Protein AF-A0A485BF69-F1 (afdb_monomer_lite)

Radius of gyration: 19.14 Å; chains: 1; bounding box: 59×23×54 Å

Secondary structure (DSSP, 8-state):
-HHHHTTHHHHHHHHHHTT-HHHHHHHHHH-HHHHHHHHHHHHHHHT--HHHHHHHHHHHS-GGGHHHHHHHHHHHHHHHHHHHHHHT-SSTTTT-HHHHHHHHHHHHHHHHHHS--SS------------

Foldseek 3Di:
DCVLCVPVLVVLVVCVVVVCLVVLLVCCVVPPVSVVSLLSLLLVLLLDDLVLLLVCCVPPNDPVCVVVSVVSSVSSVSSNVSSCSSPVHPHRPPVPVVSSVVSVVVCVVCVCVSDPPPDDPDPPPDPDDDD

Sequence (131 aa):
MLPAWLGAGTALQKVVEDGKQSELETMCRDWPFFSTRLGMLEMVFSKADLWLAEYYDQRLVKPELWELGAELRELLSNGIKVVLDIANDSHLMADLPWIAESIQLRNIYTDPLKRPAGRTAAPFTSGGRRR

pLDDT: mean 74.92, std 14.03, range [39.12, 90.44]

InterPro domains:
  IPR015813 Pyruvate/Phosphoenolpyruvate kinase-like domain superfamily [SSF51621] (1-114)
  IPR021135 Phosphoenolpyruvate carboxylase [PF00311] (1-114)
  IPR021135 Phosphoenolpyruvate carboxylase [PTHR30523] (1-114)

Structure (mmCIF, N/CA/C/O backbone):
data_AF-A0A485BF69-F1
#
_entry.id   AF-A0A485BF69-F1
#
loop_
_atom_site.group_PDB
_atom_site.id
_atom_site.type_symbol
_atom_site.label_atom_id
_atom_site.label_alt_id
_atom_site.label_comp_id
_atom_site.label_asym_id
_atom_site.label_entity_id
_atom_site.label_seq_id
_atom_site.pdbx_PDB_ins_code
_atom_site.Cartn_x
_atom_site.Cartn_y
_atom_site.Cartn_z
_atom_site.occupancy
_atom_site.B_iso_or_equiv
_atom_site.auth_seq_id
_atom_site.auth_comp_id
_atom_site.auth_asym_id
_atom_site.auth_atom_id
_atom_site.pdbx_PDB_model_num
ATOM 1 N N . MET A 1 1 ? 11.301 -3.145 -3.635 1.00 62.25 1 MET A N 1
ATOM 2 C CA . MET A 1 1 ? 10.466 -3.720 -2.551 1.00 62.25 1 MET A CA 1
ATOM 3 C C . MET A 1 1 ? 9.224 -4.441 -3.081 1.00 62.25 1 MET A C 1
ATOM 5 O O . MET A 1 1 ? 8.242 -4.560 -2.367 1.00 62.25 1 MET A O 1
ATOM 9 N N . LEU A 1 2 ? 9.265 -4.965 -4.310 1.00 63.25 2 LEU A N 1
ATOM 10 C CA . LEU A 1 2 ? 8.091 -5.497 -5.008 1.00 63.25 2 LEU A CA 1
ATOM 11 C C . LEU A 1 2 ? 7.385 -6.664 -4.276 1.00 63.25 2 LEU A C 1
ATOM 13 O O . LEU A 1 2 ? 6.169 -6.615 -4.149 1.00 63.25 2 LEU A O 1
ATOM 17 N N . PRO A 1 3 ? 8.094 -7.641 -3.670 1.00 69.25 3 PRO A N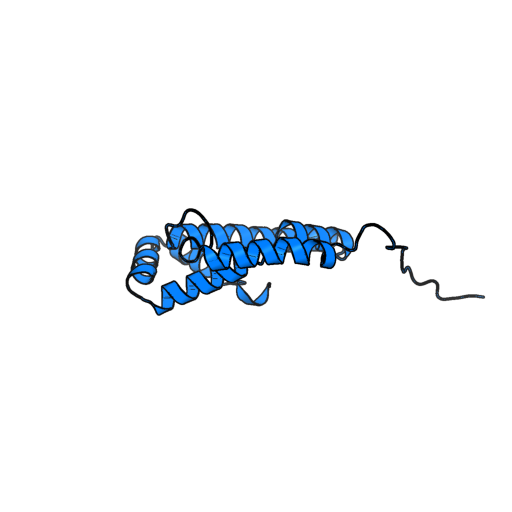 1
ATOM 18 C CA . PRO A 1 3 ? 7.435 -8.765 -2.992 1.00 69.25 3 PRO A CA 1
ATOM 19 C C . PRO A 1 3 ? 6.676 -8.393 -1.711 1.00 69.25 3 PRO A C 1
ATOM 21 O O . PRO A 1 3 ? 5.884 -9.187 -1.219 1.00 69.25 3 PRO A O 1
ATOM 24 N N . ALA A 1 4 ? 6.958 -7.227 -1.124 1.00 71.12 4 ALA A N 1
ATOM 25 C CA . ALA A 1 4 ? 6.459 -6.878 0.204 1.00 71.12 4 ALA A CA 1
ATOM 26 C C . ALA A 1 4 ? 5.043 -6.276 0.186 1.00 71.12 4 ALA A C 1
ATOM 28 O O . ALA A 1 4 ? 4.347 -6.344 1.196 1.00 71.12 4 ALA A O 1
ATOM 29 N N . TRP A 1 5 ? 4.624 -5.696 -0.941 1.00 76.12 5 TRP A N 1
ATOM 30 C CA . TRP A 1 5 ? 3.336 -5.005 -1.074 1.00 76.12 5 TRP A CA 1
ATOM 31 C C . TRP A 1 5 ? 2.472 -5.518 -2.233 1.00 76.12 5 TRP A C 1
ATOM 33 O O . TRP A 1 5 ? 1.274 -5.227 -2.266 1.00 76.12 5 TRP A O 1
ATOM 43 N N . LEU A 1 6 ? 3.047 -6.286 -3.168 1.00 75.06 6 LEU A N 1
ATOM 44 C CA . LEU A 1 6 ? 2.324 -6.809 -4.325 1.00 75.06 6 LEU A CA 1
ATOM 45 C C . LEU A 1 6 ? 1.138 -7.673 -3.867 1.00 75.06 6 LEU A C 1
ATOM 47 O O . LEU A 1 6 ? 1.308 -8.653 -3.144 1.00 75.06 6 LEU A O 1
ATOM 51 N N . GLY A 1 7 ? -0.068 -7.276 -4.277 1.00 77.88 7 GLY A N 1
ATOM 52 C CA . GLY A 1 7 ? -1.329 -7.940 -3.939 1.00 77.88 7 GLY A CA 1
ATOM 53 C C . GLY A 1 7 ? -2.030 -7.409 -2.684 1.00 77.88 7 GLY A C 1
ATOM 54 O O . GLY A 1 7 ? -3.249 -7.524 -2.602 1.00 77.88 7 GLY A O 1
ATOM 55 N N . ALA A 1 8 ? -1.322 -6.767 -1.747 1.00 80.81 8 ALA A N 1
ATOM 56 C CA . ALA A 1 8 ? -1.958 -6.194 -0.556 1.00 80.81 8 ALA A CA 1
ATOM 57 C C . ALA A 1 8 ? -2.844 -4.992 -0.918 1.00 80.81 8 ALA A C 1
ATOM 59 O O . ALA A 1 8 ? -4.011 -4.957 -0.539 1.00 80.81 8 ALA A O 1
ATOM 60 N N . GLY A 1 9 ? -2.317 -4.056 -1.717 1.00 78.81 9 GLY A N 1
ATOM 61 C CA . GLY A 1 9 ? -3.080 -2.899 -2.198 1.00 78.81 9 GLY A CA 1
ATOM 62 C C . GLY A 1 9 ? -4.292 -3.307 -3.040 1.00 78.81 9 GLY A C 1
ATOM 63 O O . GLY A 1 9 ? -5.394 -2.836 -2.796 1.00 78.81 9 GLY A O 1
ATOM 64 N N . THR A 1 10 ? -4.116 -4.255 -3.965 1.00 82.88 10 THR A N 1
ATOM 65 C CA . THR A 1 10 ? -5.197 -4.754 -4.833 1.00 82.88 10 THR A CA 1
ATOM 66 C C . THR A 1 10 ? -6.296 -5.475 -4.050 1.00 82.88 10 THR A C 1
ATOM 68 O O . THR A 1 10 ? -7.475 -5.313 -4.350 1.00 82.88 10 THR A O 1
ATOM 71 N N . ALA A 1 11 ? -5.932 -6.263 -3.033 1.00 85.81 11 ALA A N 1
ATOM 72 C CA . ALA A 1 11 ? -6.912 -6.935 -2.183 1.00 85.81 11 ALA A CA 1
ATOM 73 C C . ALA A 1 11 ? -7.726 -5.930 -1.359 1.00 85.81 11 ALA A C 1
ATOM 75 O O . ALA A 1 11 ? -8.946 -6.050 -1.294 1.00 85.81 11 ALA A O 1
ATOM 76 N N . LEU A 1 12 ? -7.066 -4.926 -0.773 1.00 83.88 12 LEU A N 1
ATOM 77 C CA . LEU A 1 12 ? -7.747 -3.865 -0.030 1.00 83.88 12 LEU A CA 1
ATOM 78 C C . LEU A 1 12 ? -8.658 -3.043 -0.945 1.00 83.88 12 LEU A C 1
ATOM 80 O O . LEU A 1 12 ? -9.811 -2.815 -0.596 1.00 83.88 12 LEU A O 1
ATOM 84 N N . GLN A 1 13 ? -8.180 -2.683 -2.139 1.00 85.81 13 GLN A N 1
ATOM 85 C CA . GLN A 1 13 ? -8.964 -1.944 -3.125 1.00 85.81 13 GLN A CA 1
ATOM 86 C C . GLN A 1 13 ? -10.255 -2.683 -3.482 1.00 85.81 13 GLN A C 1
ATOM 88 O O . GLN A 1 13 ? -11.328 -2.092 -3.466 1.00 85.81 13 GLN A O 1
ATOM 93 N N . LYS A 1 14 ? -10.170 -3.993 -3.728 1.00 87.81 14 LYS A N 1
ATOM 94 C CA . LYS A 1 14 ? -11.343 -4.808 -4.046 1.00 87.81 14 LYS A CA 1
ATOM 95 C C . LYS A 1 14 ? -12.380 -4.818 -2.918 1.00 87.81 14 LYS A C 1
ATOM 97 O O . LYS A 1 14 ? -13.572 -4.738 -3.176 1.00 87.81 14 LYS A O 1
ATOM 102 N N . VAL A 1 15 ? -11.933 -4.883 -1.665 1.00 86.12 15 VAL A N 1
ATOM 103 C CA . VAL A 1 15 ? -12.835 -4.861 -0.502 1.00 86.12 15 VAL A CA 1
ATOM 104 C C . VAL A 1 15 ? -13.476 -3.478 -0.311 1.00 86.12 15 VAL A C 1
ATOM 106 O O . VAL A 1 15 ? -14.630 -3.388 0.113 1.00 86.12 15 VAL A O 1
ATOM 109 N N . VAL A 1 16 ? -12.762 -2.405 -0.660 1.00 85.62 16 VAL A N 1
ATOM 110 C CA . VAL A 1 16 ? -13.312 -1.040 -0.700 1.00 85.62 16 VAL A CA 1
ATOM 111 C C . VAL A 1 16 ? -14.363 -0.905 -1.808 1.00 85.62 16 VAL A C 1
ATOM 113 O O . VAL A 1 16 ? -15.446 -0.387 -1.545 1.00 85.62 16 VAL A O 1
ATOM 116 N N . GLU A 1 17 ? -14.099 -1.431 -3.007 1.00 86.44 17 GLU A N 1
ATOM 117 C CA . GLU A 1 17 ? -15.055 -1.466 -4.130 1.00 86.44 17 GLU A CA 1
ATOM 118 C C . GLU A 1 17 ? -16.321 -2.277 -3.800 1.00 86.44 17 GLU A C 1
ATOM 120 O O . GLU A 1 17 ? -17.420 -1.896 -4.203 1.00 86.44 17 GLU A O 1
ATOM 125 N N . ASP A 1 18 ? -16.194 -3.331 -2.990 1.00 88.75 18 ASP A N 1
ATOM 126 C CA . ASP A 1 18 ? -17.316 -4.119 -2.461 1.00 88.75 18 ASP A CA 1
ATOM 127 C C . ASP A 1 18 ? -18.134 -3.370 -1.376 1.00 88.75 18 ASP A C 1
ATOM 129 O O . ASP A 1 18 ? -19.072 -3.929 -0.802 1.00 88.75 18 ASP A O 1
ATOM 133 N N . GLY A 1 19 ? -17.793 -2.112 -1.066 1.00 87.44 19 GLY A N 1
ATOM 134 C CA . GLY A 1 19 ? -18.509 -1.258 -0.112 1.00 87.44 19 GLY A CA 1
ATOM 135 C C . GLY A 1 19 ? -18.201 -1.549 1.359 1.00 87.44 19 GLY A C 1
ATOM 136 O O . GLY A 1 19 ? -18.892 -1.044 2.244 1.00 87.44 19 GLY A O 1
ATOM 137 N N . LYS A 1 20 ? -17.164 -2.344 1.649 1.00 88.62 20 LYS A N 1
ATOM 138 C CA . LYS A 1 20 ? -16.791 -2.761 3.014 1.00 88.62 20 LYS A CA 1
ATOM 139 C C . LYS A 1 20 ? -15.699 -1.898 3.641 1.00 88.62 20 LYS A C 1
ATOM 141 O O . LYS A 1 20 ? -15.044 -2.312 4.595 1.00 88.62 20 LYS A O 1
ATOM 146 N N . GLN A 1 21 ? -15.506 -0.681 3.140 1.00 86.00 21 GLN A N 1
ATOM 147 C CA . GLN A 1 21 ? -14.506 0.247 3.673 1.00 86.00 21 GLN A CA 1
ATOM 148 C C . GLN A 1 21 ? -14.694 0.505 5.179 1.00 86.00 21 GLN A C 1
ATOM 150 O O . GLN A 1 21 ? -13.736 0.412 5.940 1.00 86.00 21 GLN A O 1
ATOM 155 N N . SER A 1 22 ? -15.932 0.722 5.633 1.00 85.56 22 SER A N 1
ATOM 156 C CA . SER A 1 22 ? -16.227 0.952 7.057 1.00 85.56 22 SER A CA 1
ATOM 157 C C . SER A 1 22 ? -15.845 -0.234 7.954 1.00 85.56 22 SER A C 1
ATOM 159 O O . SER A 1 22 ? -15.491 -0.029 9.118 1.00 85.56 22 SER A O 1
ATOM 161 N N . GLU A 1 23 ? -15.913 -1.469 7.442 1.00 87.25 23 GLU A N 1
ATOM 162 C CA . GLU A 1 23 ? -15.452 -2.653 8.177 1.00 87.25 23 GLU A CA 1
ATOM 163 C C . GLU A 1 23 ? -13.927 -2.635 8.307 1.00 87.25 23 GLU A C 1
ATOM 165 O O . GLU A 1 23 ? -13.414 -2.881 9.394 1.00 87.25 23 GLU A O 1
ATOM 170 N N . LEU A 1 24 ? -13.201 -2.275 7.242 1.00 86.00 24 LEU A N 1
ATOM 171 C CA . LEU A 1 24 ? -11.738 -2.161 7.267 1.00 86.00 24 LEU A CA 1
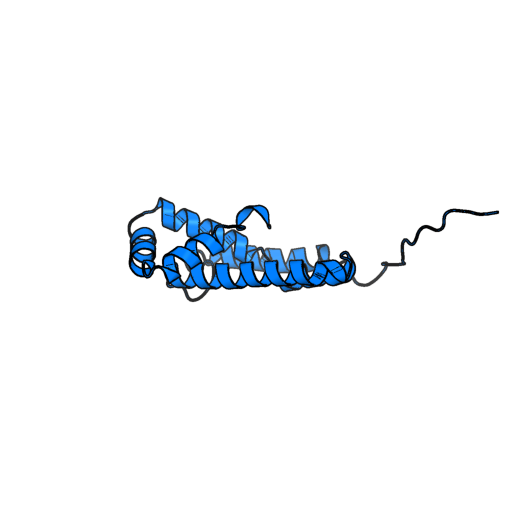ATOM 172 C C . LEU A 1 24 ? -11.255 -1.071 8.231 1.00 86.00 24 LEU A C 1
ATOM 174 O O . LEU A 1 24 ? -10.303 -1.298 8.975 1.00 86.00 24 LEU A O 1
ATOM 178 N N . GLU A 1 25 ? -11.927 0.080 8.265 1.00 85.88 25 GLU A N 1
ATOM 179 C CA . GLU A 1 25 ? -11.631 1.162 9.216 1.00 85.88 25 GLU A CA 1
ATOM 180 C C . GLU A 1 25 ? -11.866 0.713 10.667 1.00 85.88 25 GLU A C 1
ATOM 182 O O . GLU A 1 25 ? -11.054 0.976 11.558 1.00 85.88 25 GLU A O 1
ATOM 187 N N . THR A 1 26 ? -12.952 -0.029 10.905 1.00 86.56 26 THR A N 1
ATOM 188 C CA . THR A 1 26 ? -13.271 -0.587 12.228 1.00 86.56 26 THR A CA 1
ATOM 189 C C . THR A 1 26 ? -12.248 -1.649 12.628 1.00 86.56 26 THR A C 1
ATOM 191 O O . THR A 1 26 ? -11.747 -1.631 13.748 1.00 86.56 26 THR A O 1
ATOM 194 N N . MET A 1 27 ? -11.850 -2.526 11.702 1.00 86.81 27 MET A N 1
ATOM 195 C CA . MET A 1 27 ? -10.770 -3.492 11.919 1.00 86.81 27 MET A CA 1
ATOM 196 C C . MET A 1 27 ? -9.440 -2.794 12.213 1.00 86.81 27 MET A C 1
ATOM 198 O O . MET A 1 27 ? -8.688 -3.269 13.055 1.00 86.81 27 MET A O 1
ATOM 202 N N . CYS A 1 28 ? -9.145 -1.664 11.572 1.00 84.31 28 CYS A N 1
ATOM 203 C CA . CYS A 1 28 ? -7.948 -0.880 11.871 1.00 84.31 28 CYS A CA 1
ATOM 204 C C . CYS A 1 28 ? -7.962 -0.346 13.307 1.00 84.31 28 CYS A C 1
ATOM 206 O O . CYS A 1 28 ? -6.961 -0.446 14.014 1.00 84.31 28 CYS A O 1
ATOM 208 N N . ARG A 1 29 ? -9.111 0.143 13.775 1.00 82.19 29 ARG A N 1
ATOM 209 C CA . ARG A 1 29 ? -9.253 0.705 15.122 1.00 82.19 29 ARG A CA 1
ATOM 210 C C . ARG A 1 29 ? -9.281 -0.352 16.224 1.00 82.19 29 ARG A C 1
ATOM 212 O O . ARG A 1 29 ? -8.608 -0.201 17.241 1.00 82.19 29 ARG A O 1
ATOM 219 N N . ASP A 1 30 ? -10.050 -1.413 16.012 1.00 87.38 30 ASP A N 1
ATOM 220 C CA . ASP A 1 30 ? -10.374 -2.388 17.053 1.00 87.38 30 ASP A CA 1
ATOM 221 C C . ASP A 1 30 ? -9.442 -3.606 17.029 1.00 87.38 30 ASP A C 1
ATOM 223 O O . ASP A 1 30 ? -9.354 -4.339 18.018 1.00 87.38 30 ASP A O 1
ATOM 227 N N . TRP A 1 31 ? -8.718 -3.834 15.924 1.00 90.44 31 TRP A N 1
ATOM 228 C CA . TRP A 1 31 ? -7.829 -4.983 15.770 1.00 90.44 31 TRP A CA 1
ATOM 229 C C . TRP A 1 31 ? -6.349 -4.579 15.628 1.00 90.44 31 TRP A C 1
ATOM 231 O O . TRP A 1 31 ? -5.874 -4.290 14.526 1.00 90.44 31 TRP A O 1
ATOM 241 N N . PRO A 1 32 ? -5.550 -4.705 16.710 1.00 84.44 32 PRO A N 1
ATOM 242 C CA . PRO A 1 32 ? -4.119 -4.379 16.707 1.00 84.44 32 PRO A CA 1
ATOM 243 C C . PRO A 1 32 ? -3.283 -5.121 15.653 1.00 84.44 32 PRO A C 1
ATOM 245 O O . PRO A 1 32 ? -2.237 -4.642 15.220 1.00 84.44 32 PRO A O 1
ATOM 248 N N . PHE A 1 33 ? -3.720 -6.311 15.229 1.00 85.88 33 PHE A N 1
ATOM 249 C CA . PHE A 1 33 ? -3.058 -7.057 14.159 1.00 85.88 33 PHE A CA 1
ATOM 2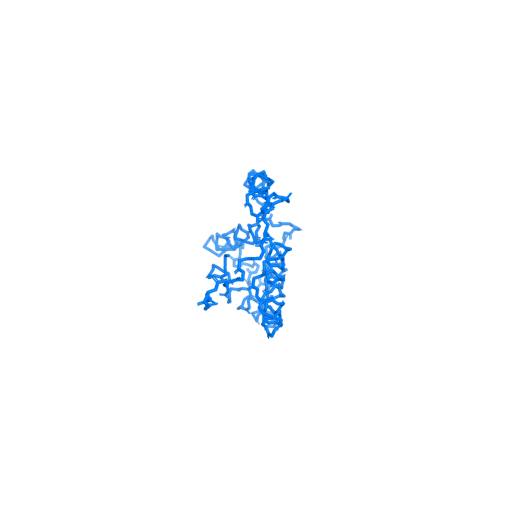50 C C . PHE A 1 33 ? -3.195 -6.347 12.809 1.00 85.88 33 PHE A C 1
ATOM 252 O O . PHE A 1 33 ? -2.224 -6.262 12.055 1.00 85.88 33 PHE A O 1
ATOM 259 N N . PHE A 1 34 ? -4.393 -5.839 12.509 1.00 85.62 34 PHE A N 1
ATOM 260 C CA . PHE A 1 34 ? -4.680 -5.188 11.238 1.00 85.62 34 PHE A CA 1
ATOM 261 C C . PHE A 1 34 ? -3.995 -3.822 11.159 1.00 85.62 34 PHE A C 1
ATOM 263 O O . PHE A 1 34 ? -3.314 -3.556 10.169 1.00 85.62 34 PHE A O 1
ATOM 270 N N . SER A 1 35 ? -4.046 -3.023 12.230 1.00 82.88 35 SER A N 1
ATOM 271 C CA . SER A 1 35 ? -3.310 -1.753 12.297 1.00 82.88 35 SER A CA 1
ATOM 272 C C . SER A 1 35 ? -1.800 -1.948 12.161 1.00 82.88 35 SER A C 1
ATOM 274 O O . SER A 1 35 ? -1.162 -1.285 11.348 1.00 82.88 35 SER A O 1
ATOM 276 N N . THR A 1 36 ? -1.216 -2.933 12.855 1.00 85.75 36 THR A N 1
ATOM 277 C CA . THR A 1 36 ? 0.219 -3.246 12.721 1.00 85.75 36 THR A CA 1
ATOM 278 C C . THR A 1 36 ? 0.571 -3.663 11.291 1.00 85.75 36 THR A C 1
ATOM 280 O O . THR A 1 36 ? 1.625 -3.294 10.766 1.00 85.75 36 THR A O 1
ATOM 283 N N . ARG A 1 37 ? -0.305 -4.432 10.631 1.00 85.19 37 ARG A N 1
ATOM 284 C CA . ARG A 1 37 ? -0.097 -4.855 9.242 1.00 85.19 37 ARG A CA 1
ATOM 285 C C . ARG A 1 37 ? -0.136 -3.669 8.280 1.00 85.19 37 ARG A C 1
ATOM 287 O O . ARG A 1 37 ? 0.717 -3.616 7.392 1.00 85.19 37 ARG A O 1
ATOM 294 N N . LEU A 1 38 ? -1.081 -2.747 8.460 1.00 83.94 38 LEU A N 1
ATOM 295 C CA . LEU A 1 38 ? -1.165 -1.516 7.675 1.00 83.94 38 LEU A CA 1
ATOM 296 C C . LEU A 1 38 ? 0.057 -0.625 7.912 1.00 83.94 38 LEU A C 1
ATOM 298 O O . LEU A 1 38 ? 0.726 -0.282 6.945 1.00 83.94 38 LEU A O 1
ATOM 302 N N . GLY A 1 39 ? 0.456 -0.382 9.162 1.00 82.88 39 GLY A N 1
ATOM 303 C CA . GLY A 1 39 ? 1.660 0.401 9.467 1.00 82.88 39 GLY A CA 1
ATOM 304 C C . GLY A 1 39 ? 2.948 -0.207 8.887 1.00 82.88 39 GLY A C 1
ATOM 305 O O . GLY A 1 39 ? 3.844 0.507 8.431 1.00 82.88 39 GLY A O 1
ATOM 306 N N . MET A 1 40 ? 3.048 -1.542 8.816 1.00 83.62 40 MET A N 1
ATOM 307 C CA . MET A 1 40 ? 4.162 -2.197 8.119 1.00 83.62 40 MET A CA 1
ATOM 308 C C . MET A 1 40 ? 4.134 -1.922 6.608 1.00 83.62 40 MET A C 1
ATOM 310 O O . MET A 1 40 ? 5.191 -1.701 6.013 1.00 83.62 40 MET A O 1
ATOM 314 N N . LEU A 1 41 ? 2.950 -1.931 5.986 1.00 84.19 41 LEU A N 1
ATOM 315 C CA . LEU A 1 41 ? 2.785 -1.583 4.572 1.00 84.19 41 LEU A CA 1
ATOM 316 C C . LEU A 1 41 ? 3.134 -0.115 4.320 1.00 84.19 41 LEU A C 1
ATOM 318 O O . LEU A 1 41 ? 3.892 0.160 3.392 1.00 84.19 41 LEU A O 1
ATOM 322 N N . GLU A 1 42 ? 2.692 0.804 5.178 1.00 83.44 42 GLU A N 1
ATOM 323 C CA . GLU A 1 42 ? 3.053 2.221 5.086 1.00 83.44 42 GLU A CA 1
ATOM 324 C C . GLU A 1 42 ? 4.566 2.439 5.127 1.00 83.44 42 GLU A C 1
ATOM 326 O O . GLU A 1 42 ? 5.118 3.183 4.317 1.00 83.44 42 GLU A O 1
ATOM 331 N N . MET A 1 43 ? 5.271 1.731 6.014 1.00 81.00 43 MET A N 1
ATOM 332 C CA . MET A 1 43 ? 6.730 1.795 6.095 1.00 81.00 43 MET A CA 1
ATOM 333 C C . MET A 1 43 ? 7.421 1.239 4.840 1.00 81.00 43 MET A C 1
ATOM 335 O O . MET A 1 43 ? 8.513 1.675 4.465 1.00 81.00 43 MET A O 1
ATOM 339 N N . VAL A 1 44 ? 6.838 0.224 4.203 1.00 84.31 44 VAL A N 1
ATOM 340 C CA . VAL A 1 44 ? 7.355 -0.312 2.937 1.00 84.31 44 VAL A CA 1
ATOM 341 C C . VAL A 1 44 ? 7.122 0.690 1.809 1.00 84.31 44 VAL A C 1
ATOM 343 O O . VAL A 1 44 ? 8.026 0.895 0.995 1.00 84.31 44 VAL A O 1
ATOM 346 N N . PHE A 1 45 ? 5.954 1.332 1.782 1.00 82.38 45 PHE A N 1
ATOM 347 C CA . PHE A 1 45 ? 5.602 2.350 0.800 1.00 82.38 45 PHE A CA 1
ATOM 348 C C . PHE A 1 45 ? 6.449 3.614 0.931 1.00 82.38 45 PHE A C 1
ATOM 350 O O . PHE A 1 45 ? 6.943 4.103 -0.080 1.00 82.38 45 PHE A O 1
ATOM 357 N N . SER A 1 46 ? 6.741 4.081 2.147 1.00 80.00 46 SER A N 1
ATOM 358 C CA . SER A 1 46 ? 7.608 5.252 2.365 1.00 80.00 46 SER A CA 1
ATOM 359 C C . SER A 1 46 ? 9.060 5.039 1.911 1.00 80.00 46 SER A C 1
ATOM 361 O O . SER A 1 46 ? 9.789 5.992 1.639 1.00 80.00 46 SER A O 1
ATOM 363 N N . LYS A 1 47 ? 9.498 3.781 1.784 1.00 77.31 47 LYS A N 1
ATOM 364 C CA . LYS A 1 47 ? 10.814 3.404 1.235 1.00 77.31 47 LYS A CA 1
ATOM 365 C C . LYS A 1 47 ? 10.796 3.175 -0.279 1.00 77.31 47 LYS A C 1
ATOM 367 O O . LYS A 1 47 ? 11.857 2.938 -0.866 1.00 77.31 47 LYS A O 1
ATOM 372 N N . ALA A 1 48 ? 9.620 3.152 -0.903 1.00 80.19 48 ALA A N 1
ATOM 373 C CA . ALA A 1 48 ? 9.457 2.886 -2.322 1.00 80.19 48 ALA A CA 1
ATOM 374 C C . ALA A 1 48 ? 9.411 4.204 -3.113 1.00 80.19 48 ALA A C 1
ATOM 376 O O . ALA A 1 48 ? 8.385 4.868 -3.187 1.00 80.19 48 ALA A O 1
ATOM 377 N N . ASP A 1 49 ? 10.526 4.556 -3.753 1.00 78.12 49 ASP A N 1
ATOM 378 C CA . ASP A 1 49 ? 10.604 5.727 -4.631 1.00 78.12 49 ASP A CA 1
ATOM 379 C C . ASP A 1 49 ? 10.117 5.392 -6.049 1.00 78.12 49 ASP A C 1
ATOM 381 O O . ASP A 1 49 ? 10.831 4.748 -6.825 1.00 78.12 49 ASP A O 1
ATOM 385 N N . LEU A 1 50 ? 8.920 5.871 -6.409 1.00 80.06 50 LEU A N 1
ATOM 386 C CA . LEU A 1 50 ? 8.345 5.735 -7.758 1.00 80.06 50 LEU A CA 1
ATOM 387 C C . LEU A 1 50 ? 9.249 6.343 -8.837 1.00 80.06 50 LEU A C 1
ATOM 389 O O . LEU A 1 50 ? 9.481 5.726 -9.875 1.00 80.06 50 LEU A O 1
ATOM 393 N N . TRP A 1 51 ? 9.801 7.525 -8.558 1.00 79.25 51 TRP A N 1
ATOM 394 C CA . TRP A 1 51 ? 10.697 8.232 -9.472 1.00 79.25 51 TRP A CA 1
ATOM 395 C C . TRP A 1 51 ? 11.994 7.457 -9.719 1.00 79.25 51 TRP A C 1
ATOM 397 O O . TRP A 1 51 ? 12.469 7.345 -10.848 1.00 79.25 51 TRP A O 1
ATOM 407 N N . LEU A 1 52 ? 12.556 6.865 -8.663 1.00 77.94 52 LEU A N 1
ATOM 408 C CA . LEU A 1 52 ? 13.755 6.052 -8.794 1.00 77.94 52 LEU A CA 1
ATOM 409 C C . LEU A 1 52 ? 13.460 4.782 -9.601 1.00 77.94 52 LEU A C 1
ATOM 411 O O . LEU A 1 52 ? 14.261 4.411 -10.452 1.00 77.94 52 LEU A O 1
ATOM 415 N N . ALA A 1 53 ? 12.314 4.134 -9.373 1.00 79.81 53 ALA A N 1
ATOM 416 C CA . ALA A 1 53 ? 11.901 2.969 -10.154 1.00 79.81 53 ALA A CA 1
ATOM 417 C C . ALA A 1 53 ? 11.786 3.298 -11.652 1.00 79.81 53 ALA A C 1
ATOM 419 O O . ALA A 1 53 ? 12.321 2.566 -12.479 1.00 79.81 53 ALA A O 1
ATOM 420 N N . GLU A 1 54 ? 11.179 4.436 -11.998 1.00 83.00 54 GLU A N 1
ATOM 421 C CA . GLU A 1 54 ? 11.117 4.919 -13.380 1.00 83.00 54 GLU A CA 1
ATOM 422 C C . GLU A 1 54 ? 12.513 5.179 -13.971 1.00 83.00 54 GLU A C 1
ATOM 424 O O . GLU A 1 54 ? 12.805 4.769 -15.094 1.00 83.00 54 GLU A O 1
ATOM 429 N N . TYR A 1 55 ? 13.409 5.796 -13.198 1.00 81.38 55 TYR A N 1
ATOM 430 C CA . TYR A 1 55 ? 14.787 6.044 -13.623 1.00 81.38 55 TYR A CA 1
ATOM 431 C C . TYR A 1 55 ? 15.555 4.750 -13.943 1.00 81.38 55 TYR A C 1
ATOM 433 O O . TYR A 1 55 ? 16.340 4.707 -14.894 1.00 81.38 55 TYR A O 1
ATOM 441 N N . TYR A 1 56 ? 15.339 3.687 -13.165 1.00 81.06 56 TYR A N 1
ATOM 442 C CA . TYR A 1 56 ? 15.936 2.378 -13.433 1.00 81.06 56 TYR A CA 1
ATOM 443 C C . TYR A 1 56 ? 15.320 1.706 -14.667 1.00 81.06 56 TYR A C 1
ATOM 445 O O . TYR A 1 56 ? 16.073 1.165 -15.481 1.00 81.06 56 TYR A O 1
ATOM 453 N N . ASP A 1 57 ? 14.002 1.799 -14.858 1.00 82.56 57 ASP A N 1
ATOM 454 C CA . ASP A 1 57 ? 13.326 1.260 -16.045 1.00 82.56 57 ASP A CA 1
ATOM 455 C C . ASP A 1 57 ? 13.851 1.905 -17.333 1.00 82.56 57 ASP A C 1
ATOM 457 O O . ASP A 1 57 ? 14.228 1.208 -18.275 1.00 82.56 57 ASP A O 1
ATOM 461 N N . GLN A 1 58 ? 13.988 3.232 -17.357 1.00 82.44 58 GLN A N 1
ATOM 462 C CA . GLN A 1 58 ? 14.479 3.956 -18.534 1.00 82.44 58 GLN A CA 1
ATOM 463 C C . GLN A 1 58 ? 15.935 3.614 -18.902 1.00 82.44 58 GLN A C 1
ATOM 465 O O . GLN A 1 58 ? 16.328 3.767 -20.058 1.00 82.44 58 GLN A O 1
ATOM 470 N N . ARG A 1 59 ? 16.761 3.179 -17.937 1.00 81.69 59 ARG A N 1
ATOM 471 C CA . ARG A 1 59 ? 18.205 2.946 -18.147 1.00 81.69 59 ARG A CA 1
ATOM 472 C C . ARG A 1 59 ? 18.597 1.481 -18.295 1.00 81.69 59 ARG A C 1
ATOM 474 O O . ARG A 1 59 ? 19.613 1.208 -18.932 1.00 81.69 59 ARG A O 1
ATOM 481 N N . LEU A 1 60 ? 17.859 0.561 -17.678 1.00 83.12 60 LEU A N 1
ATOM 482 C CA . LEU A 1 60 ? 18.207 -0.863 -17.636 1.00 83.12 60 LEU A CA 1
ATOM 483 C C . LEU A 1 60 ? 17.213 -1.755 -18.382 1.00 83.12 60 LEU A C 1
ATOM 485 O O . LEU A 1 60 ? 17.563 -2.887 -18.718 1.00 83.12 60 LEU A O 1
ATOM 489 N N . VAL A 1 61 ? 15.992 -1.278 -18.631 1.00 81.94 61 VAL A N 1
ATOM 490 C CA . VAL A 1 61 ? 14.905 -2.088 -19.184 1.00 81.94 61 VAL A CA 1
ATOM 491 C C . VAL A 1 61 ? 14.654 -1.707 -20.641 1.00 81.94 61 VAL A C 1
ATOM 493 O O . VAL A 1 61 ? 14.718 -0.541 -21.032 1.00 81.94 61 VAL A O 1
ATOM 496 N N . LYS A 1 62 ? 14.383 -2.718 -21.473 1.00 82.81 62 LYS A N 1
ATOM 497 C CA . LYS A 1 62 ? 14.026 -2.513 -22.881 1.00 82.81 62 LYS A CA 1
ATOM 498 C C . LYS A 1 62 ? 12.687 -1.766 -22.995 1.00 82.81 62 LYS A C 1
ATOM 500 O O . LYS A 1 62 ? 11.803 -2.039 -22.184 1.00 82.81 62 LYS A O 1
ATOM 505 N N . PRO A 1 63 ? 12.487 -0.930 -24.031 1.00 82.62 63 PRO A N 1
ATOM 506 C CA . PRO A 1 63 ? 11.248 -0.164 -24.219 1.00 82.62 63 PRO A CA 1
ATOM 507 C C . PRO A 1 63 ? 9.968 -1.009 -24.222 1.00 82.62 63 PRO A C 1
ATOM 509 O O . PRO A 1 63 ? 8.932 -0.569 -23.743 1.00 82.62 63 PRO A O 1
ATOM 512 N N . GLU A 1 64 ? 10.060 -2.251 -24.697 1.00 86.38 64 GLU A N 1
ATOM 513 C CA . GLU A 1 64 ? 8.961 -3.229 -24.749 1.00 86.38 64 GLU A CA 1
ATOM 514 C C . GLU A 1 64 ? 8.365 -3.568 -23.370 1.00 86.38 64 GLU A C 1
ATOM 516 O O . GLU A 1 64 ? 7.231 -4.019 -23.284 1.00 86.38 64 GLU A O 1
ATOM 521 N N . LEU A 1 65 ? 9.127 -3.379 -22.289 1.00 84.44 65 LEU A N 1
ATOM 522 C CA . LEU A 1 65 ? 8.724 -3.717 -20.919 1.00 84.44 65 LEU A CA 1
ATOM 523 C C . LEU A 1 65 ? 8.386 -2.477 -20.078 1.00 84.44 65 LEU A C 1
ATOM 525 O O . LEU A 1 65 ? 8.096 -2.602 -18.888 1.00 84.44 65 LEU A O 1
ATOM 529 N N . TRP A 1 66 ? 8.422 -1.279 -20.667 1.00 84.00 66 TRP A N 1
ATOM 530 C CA . TRP A 1 66 ? 8.127 -0.039 -19.946 1.00 84.00 66 TRP A CA 1
ATOM 531 C C . TRP A 1 66 ? 6.665 0.053 -19.506 1.00 84.00 66 TRP A C 1
ATOM 533 O O . TRP A 1 66 ? 6.397 0.601 -18.437 1.00 84.00 66 TRP A O 1
ATOM 543 N N . GLU A 1 67 ? 5.738 -0.524 -20.276 1.00 87.25 67 GLU A N 1
ATOM 544 C CA . GLU A 1 67 ? 4.316 -0.576 -19.913 1.00 87.25 67 GLU A CA 1
ATOM 545 C C . GLU A 1 67 ? 4.095 -1.345 -18.607 1.00 87.25 67 GLU A C 1
ATOM 547 O O . GLU A 1 67 ? 3.416 -0.852 -17.712 1.00 87.25 67 GLU A O 1
ATOM 552 N N . LEU A 1 68 ? 4.764 -2.490 -18.436 1.00 85.81 68 LEU A N 1
ATOM 553 C CA . LEU A 1 68 ? 4.692 -3.274 -17.200 1.00 85.81 68 LEU A CA 1
ATOM 554 C C . LEU A 1 68 ? 5.240 -2.490 -15.997 1.00 85.81 68 LEU A C 1
ATOM 556 O O . LEU A 1 68 ? 4.673 -2.524 -14.905 1.00 85.81 68 LEU A O 1
ATOM 560 N N . GLY A 1 69 ? 6.345 -1.765 -16.186 1.00 84.00 69 GLY A N 1
ATOM 561 C CA . GLY A 1 69 ? 6.905 -0.897 -15.149 1.00 84.00 69 GLY A CA 1
ATOM 562 C C . GLY A 1 69 ? 5.947 0.230 -14.752 1.00 84.00 69 GLY A C 1
ATOM 563 O O . GLY A 1 69 ? 5.818 0.547 -13.567 1.00 84.00 69 GLY A O 1
ATOM 564 N N . ALA A 1 70 ? 5.241 0.810 -15.726 1.00 86.00 70 ALA A N 1
ATOM 565 C CA . ALA A 1 70 ? 4.222 1.827 -15.487 1.00 86.00 70 ALA A CA 1
ATOM 566 C C . ALA A 1 70 ? 3.013 1.263 -14.724 1.00 86.00 70 ALA A C 1
ATOM 568 O O . ALA A 1 70 ? 2.617 1.854 -13.720 1.00 86.00 70 ALA A O 1
ATOM 569 N N . GLU A 1 71 ? 2.506 0.094 -15.118 1.00 87.56 71 GLU A N 1
ATOM 570 C CA . GLU A 1 71 ? 1.398 -0.591 -14.439 1.00 87.56 71 GLU A CA 1
ATOM 571 C C . GLU A 1 71 ? 1.740 -0.897 -12.971 1.00 87.56 71 GLU A C 1
ATOM 573 O O . GLU A 1 71 ? 0.962 -0.625 -12.058 1.00 87.56 71 GLU A O 1
ATOM 578 N N . LEU A 1 72 ? 2.955 -1.382 -12.703 1.00 85.31 72 LEU A N 1
ATOM 579 C CA . LEU A 1 72 ? 3.419 -1.643 -11.338 1.00 85.31 72 LEU A CA 1
ATOM 580 C C . LEU A 1 72 ? 3.521 -0.364 -10.496 1.00 85.31 72 LEU A C 1
ATOM 582 O O . LEU A 1 72 ? 3.218 -0.384 -9.301 1.00 85.31 72 LEU A O 1
ATOM 586 N N . ARG A 1 73 ? 3.942 0.756 -11.095 1.00 85.00 73 ARG A N 1
ATOM 587 C CA . ARG A 1 73 ? 3.969 2.062 -10.418 1.00 85.00 73 ARG A CA 1
ATOM 588 C C . ARG A 1 73 ? 2.563 2.567 -10.107 1.00 85.00 73 ARG A C 1
ATOM 590 O O . ARG A 1 73 ? 2.345 3.123 -9.031 1.00 85.00 73 ARG A O 1
ATOM 597 N N . GLU A 1 74 ? 1.616 2.349 -11.010 1.00 87.19 74 GLU A N 1
ATOM 598 C CA . GLU A 1 74 ? 0.214 2.701 -10.802 1.00 87.19 74 GLU A CA 1
ATOM 599 C C . GLU A 1 74 ? -0.414 1.861 -9.683 1.00 87.19 74 GLU A C 1
ATOM 601 O O . GLU A 1 74 ? -1.008 2.417 -8.758 1.00 87.19 74 GLU A O 1
ATOM 606 N N . LEU A 1 75 ? -0.179 0.544 -9.680 1.00 85.88 75 LEU A N 1
ATOM 607 C CA . LEU A 1 75 ? -0.601 -0.355 -8.601 1.00 85.88 75 LEU A CA 1
ATOM 608 C C . LEU A 1 75 ? -0.052 0.081 -7.237 1.00 85.88 75 LEU A C 1
ATOM 610 O O . LEU A 1 75 ? -0.769 0.037 -6.236 1.00 85.88 75 LEU A O 1
ATOM 614 N N . LEU A 1 76 ? 1.205 0.530 -7.191 1.00 84.62 76 LEU A N 1
ATOM 615 C CA . LEU A 1 76 ? 1.811 1.071 -5.977 1.00 84.62 76 LEU A CA 1
ATOM 616 C C . LEU A 1 76 ? 1.113 2.365 -5.529 1.00 84.62 76 LEU A C 1
ATOM 618 O O . LEU A 1 76 ? 0.770 2.496 -4.356 1.00 84.62 76 LEU A O 1
ATOM 622 N N . SER A 1 77 ? 0.871 3.306 -6.448 1.00 85.75 77 SER A N 1
ATOM 623 C CA . SER A 1 77 ? 0.194 4.572 -6.137 1.00 85.75 77 SER A CA 1
ATOM 624 C C . SER A 1 77 ? -1.236 4.357 -5.636 1.00 85.75 77 SER A C 1
ATOM 626 O O . SER A 1 77 ? -1.639 4.968 -4.645 1.00 85.75 77 SER A O 1
ATOM 628 N N . ASN A 1 78 ? -1.984 3.452 -6.268 1.00 86.50 78 ASN A N 1
ATOM 629 C CA . ASN A 1 78 ? -3.342 3.108 -5.854 1.00 86.50 78 ASN A CA 1
ATOM 630 C C . ASN A 1 78 ? -3.348 2.404 -4.494 1.00 86.50 78 ASN A C 1
ATOM 632 O O . ASN A 1 78 ? -4.145 2.756 -3.629 1.00 86.50 78 ASN A O 1
ATOM 636 N N . GLY A 1 79 ? -2.406 1.485 -4.256 1.00 85.75 79 GLY A N 1
ATOM 637 C CA . GLY A 1 79 ? -2.246 0.834 -2.956 1.00 85.75 79 GLY A CA 1
ATOM 638 C C . GLY A 1 79 ? -1.957 1.817 -1.817 1.00 85.75 79 GLY A C 1
ATOM 639 O O . GLY A 1 79 ? -2.510 1.658 -0.733 1.00 85.75 79 GLY A O 1
ATOM 640 N N . ILE A 1 80 ? -1.142 2.850 -2.064 1.00 85.31 80 ILE A N 1
ATOM 641 C CA . ILE A 1 80 ? -0.863 3.910 -1.082 1.00 85.31 80 ILE A CA 1
ATOM 642 C C . ILE A 1 80 ? -2.138 4.679 -0.730 1.00 85.31 80 ILE A C 1
ATOM 644 O O . ILE A 1 80 ? -2.417 4.860 0.450 1.00 85.31 80 ILE A O 1
ATOM 648 N N . LYS A 1 81 ? -2.921 5.096 -1.734 1.00 85.69 81 LYS A N 1
ATOM 649 C CA . LYS A 1 81 ? -4.176 5.834 -1.509 1.00 85.69 81 LYS A CA 1
ATOM 650 C C . LYS A 1 81 ? -5.156 5.026 -0.667 1.00 85.69 81 LYS A C 1
ATOM 652 O O . LYS A 1 81 ? -5.619 5.513 0.350 1.00 85.69 81 LYS A O 1
ATOM 657 N N . VAL A 1 82 ? -5.382 3.766 -1.038 1.00 87.25 82 VAL A N 1
ATOM 658 C CA . VAL A 1 82 ? -6.304 2.880 -0.316 1.00 87.25 82 VAL A CA 1
ATOM 659 C C . VAL A 1 82 ? -5.870 2.673 1.136 1.00 87.25 82 VAL A C 1
ATOM 661 O O . VAL A 1 82 ? -6.708 2.669 2.030 1.00 87.25 82 VAL A O 1
ATOM 664 N N . VAL A 1 83 ? -4.568 2.506 1.394 1.00 85.81 83 VAL A N 1
ATOM 665 C CA . VAL A 1 83 ? -4.072 2.356 2.771 1.00 85.81 83 VAL A CA 1
ATOM 6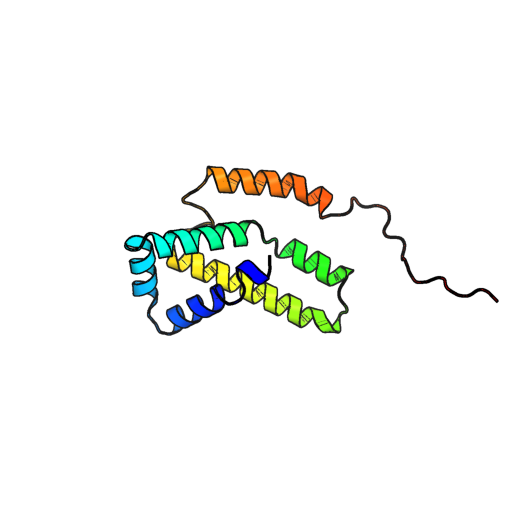66 C C . VAL A 1 83 ? -4.263 3.637 3.581 1.00 85.81 83 VAL A C 1
ATOM 668 O O . VAL A 1 83 ? -4.712 3.538 4.718 1.00 85.81 83 VAL A O 1
ATOM 671 N N . LEU A 1 84 ? -3.988 4.809 3.001 1.00 84.19 84 LEU A N 1
ATOM 672 C CA . LEU A 1 84 ? -4.218 6.099 3.661 1.00 84.19 84 LEU A CA 1
ATOM 673 C C . LEU A 1 84 ? -5.704 6.340 3.949 1.00 84.19 84 LEU A C 1
ATOM 675 O O . LEU A 1 84 ? -6.046 6.771 5.047 1.00 84.19 84 LEU A O 1
ATOM 679 N N . ASP A 1 85 ? -6.583 5.989 3.007 1.00 84.94 85 ASP A N 1
ATOM 680 C CA . ASP A 1 85 ? -8.032 6.113 3.175 1.00 84.94 85 ASP A CA 1
ATOM 681 C C . ASP A 1 85 ? -8.540 5.217 4.320 1.00 84.94 85 ASP A C 1
ATOM 683 O O . ASP A 1 85 ? -9.333 5.661 5.145 1.00 84.94 85 ASP A O 1
ATOM 687 N N . ILE A 1 86 ? -8.043 3.976 4.431 1.00 83.69 86 ILE A N 1
ATOM 688 C CA . ILE A 1 86 ? -8.421 3.042 5.512 1.00 83.69 86 ILE A CA 1
ATOM 689 C C . ILE A 1 86 ? -7.828 3.458 6.867 1.00 83.69 86 ILE A C 1
ATOM 691 O O . ILE A 1 86 ? -8.468 3.274 7.905 1.00 83.69 86 ILE A O 1
ATOM 695 N N . ALA A 1 87 ? -6.597 3.975 6.880 1.00 79.25 87 ALA A N 1
ATOM 696 C CA . ALA A 1 87 ? -5.961 4.503 8.088 1.00 79.25 87 ALA A CA 1
ATOM 697 C C . ALA A 1 87 ? -6.579 5.842 8.531 1.00 79.25 87 ALA A C 1
ATOM 699 O O . ALA A 1 87 ? -6.434 6.233 9.686 1.00 79.25 87 ALA A O 1
ATOM 700 N N . ASN A 1 88 ? -7.326 6.504 7.638 1.00 78.38 88 ASN A N 1
ATOM 701 C CA . ASN A 1 88 ? -7.866 7.850 7.806 1.00 78.38 88 ASN A CA 1
ATOM 702 C C . ASN A 1 88 ? -6.766 8.888 8.109 1.00 78.38 88 ASN A C 1
ATOM 704 O O . ASN A 1 88 ? -6.978 9.848 8.855 1.00 78.38 88 ASN A O 1
ATOM 708 N N . ASP A 1 89 ? -5.594 8.679 7.506 1.00 75.69 89 ASP A N 1
ATOM 709 C CA . ASP A 1 89 ? -4.395 9.487 7.688 1.00 75.69 89 ASP A CA 1
ATOM 710 C C . ASP A 1 89 ? -4.076 10.314 6.442 1.00 75.69 89 ASP A C 1
ATOM 712 O O . ASP A 1 89 ? -4.240 9.894 5.298 1.00 75.69 89 ASP A O 1
ATOM 716 N N . SER A 1 90 ? -3.568 11.526 6.666 1.00 67.31 90 SER A N 1
ATOM 717 C CA . SER A 1 90 ? -3.214 12.457 5.583 1.00 67.31 90 SER A CA 1
ATOM 718 C C . SER A 1 90 ? -1.843 12.182 4.958 1.00 67.31 90 SER A C 1
ATOM 720 O O . SER A 1 90 ? -1.545 12.680 3.871 1.00 67.31 90 SER A O 1
ATOM 722 N N . HIS A 1 91 ? -0.985 11.430 5.647 1.00 69.44 91 HIS A N 1
ATOM 723 C CA . HIS A 1 91 ? 0.374 11.127 5.218 1.00 69.44 91 HIS A CA 1
ATOM 724 C C . HIS A 1 91 ? 0.831 9.783 5.782 1.00 69.44 91 HIS A C 1
ATOM 726 O O . HIS A 1 91 ? 0.460 9.405 6.887 1.00 69.44 91 HIS A O 1
ATOM 732 N N . LEU A 1 92 ? 1.672 9.082 5.016 1.00 71.81 92 LEU A N 1
ATOM 733 C CA . LEU A 1 92 ? 2.219 7.786 5.415 1.00 71.81 92 LEU A CA 1
ATOM 734 C C . LEU A 1 92 ? 2.984 7.914 6.736 1.00 71.81 92 LEU A C 1
ATOM 736 O O . LEU A 1 92 ? 3.850 8.784 6.859 1.00 71.81 92 LEU A O 1
ATOM 740 N N . MET A 1 93 ? 2.739 6.984 7.662 1.00 70.12 93 MET A N 1
ATOM 741 C CA . MET A 1 93 ? 3.381 6.933 8.977 1.00 70.12 93 MET A CA 1
ATOM 742 C C . MET A 1 93 ? 3.091 8.143 9.884 1.00 70.12 93 MET A C 1
ATOM 744 O O . MET A 1 93 ? 3.962 8.527 10.672 1.00 70.12 93 MET A O 1
ATOM 748 N N . ALA A 1 94 ? 1.890 8.729 9.812 1.00 67.12 94 ALA A N 1
ATOM 749 C CA . ALA A 1 94 ? 1.478 9.836 10.684 1.00 67.12 94 ALA A CA 1
ATOM 750 C C . ALA A 1 94 ? 1.593 9.497 12.182 1.00 67.12 94 ALA A C 1
ATOM 752 O O . ALA A 1 94 ? 2.036 10.324 12.982 1.00 67.12 94 ALA A O 1
ATOM 753 N N . ASP A 1 95 ? 1.312 8.244 12.542 1.00 64.69 95 ASP A N 1
ATOM 754 C CA . ASP A 1 95 ? 1.439 7.725 13.908 1.00 64.69 95 ASP A CA 1
ATOM 755 C C . ASP A 1 95 ? 2.892 7.610 14.408 1.00 64.69 95 ASP A C 1
ATOM 757 O O . ASP A 1 95 ? 3.147 7.460 15.606 1.00 64.69 95 ASP A O 1
ATOM 761 N N . LEU A 1 96 ? 3.879 7.652 13.505 1.00 67.19 96 LEU A N 1
ATOM 762 C CA . LEU A 1 96 ? 5.287 7.383 13.804 1.00 67.19 96 LEU A CA 1
ATOM 763 C C . LEU A 1 96 ? 6.214 8.458 13.202 1.00 67.19 96 LEU A C 1
ATOM 765 O O . LEU A 1 96 ? 7.098 8.132 12.397 1.00 67.19 96 LEU A O 1
ATOM 769 N N . PRO A 1 97 ? 6.101 9.731 13.638 1.00 69.06 97 PRO A N 1
ATOM 770 C CA . PRO A 1 97 ? 6.826 10.857 13.042 1.00 69.06 97 PRO A CA 1
ATOM 771 C C . PRO A 1 97 ? 8.352 10.692 13.110 1.00 69.06 97 PRO A C 1
ATOM 773 O O . PRO A 1 97 ? 9.059 11.008 12.156 1.00 69.06 97 PRO A O 1
ATOM 776 N N . TRP A 1 98 ? 8.870 10.098 14.191 1.00 68.38 98 TRP A N 1
ATOM 777 C CA . TRP A 1 98 ? 10.300 9.792 14.333 1.00 68.38 98 TRP A CA 1
ATOM 778 C C . TRP A 1 98 ? 10.808 8.790 13.283 1.00 68.38 98 TRP A C 1
ATOM 780 O O . TRP A 1 98 ? 11.929 8.900 12.782 1.00 68.38 98 TRP A O 1
ATOM 790 N N . ILE A 1 99 ? 9.991 7.791 12.933 1.00 68.94 99 ILE A N 1
ATOM 791 C CA . ILE A 1 99 ? 10.373 6.785 11.937 1.00 68.94 99 ILE A CA 1
ATOM 792 C C . ILE A 1 99 ? 10.277 7.382 10.533 1.00 68.94 99 ILE A C 1
ATOM 794 O O . ILE A 1 99 ? 11.170 7.132 9.722 1.00 68.94 99 ILE A O 1
ATOM 798 N N . ALA A 1 100 ? 9.259 8.203 10.266 1.00 67.88 100 ALA A N 1
ATOM 799 C CA . ALA A 1 100 ? 9.143 8.949 9.017 1.00 67.88 100 ALA A CA 1
ATOM 800 C C . ALA A 1 100 ? 10.382 9.833 8.776 1.00 67.88 100 ALA A C 1
ATOM 802 O O . ALA A 1 100 ? 11.011 9.739 7.720 1.00 67.88 100 ALA A O 1
ATOM 803 N N . GLU A 1 101 ? 10.813 10.595 9.787 1.00 69.19 101 GLU A N 1
ATOM 804 C CA . GLU A 1 101 ? 12.008 11.445 9.715 1.00 69.19 101 GLU A CA 1
ATOM 805 C C . GLU A 1 101 ? 13.292 10.621 9.509 1.00 69.19 101 GLU A C 1
ATOM 807 O O . GLU A 1 101 ? 14.121 10.940 8.653 1.00 69.19 101 GLU A O 1
ATOM 812 N N . SER A 1 102 ? 13.440 9.497 10.220 1.00 68.38 102 SER A N 1
ATOM 813 C CA . SER A 1 102 ? 14.586 8.591 10.053 1.00 68.38 102 SER A CA 1
ATOM 814 C C . SER A 1 102 ? 14.661 7.981 8.647 1.00 68.38 102 SER A C 1
ATOM 816 O O . SER A 1 102 ? 15.751 7.849 8.074 1.00 68.38 102 SER A O 1
ATOM 818 N N . ILE A 1 103 ? 13.514 7.615 8.066 1.00 69.88 103 ILE A N 1
ATOM 819 C CA . ILE A 1 103 ? 13.428 7.104 6.693 1.00 69.88 103 ILE A CA 1
ATOM 820 C C . ILE A 1 103 ? 13.757 8.216 5.697 1.00 69.88 103 ILE A C 1
ATOM 822 O O . ILE A 1 103 ? 14.549 7.978 4.787 1.00 69.88 103 ILE A O 1
ATOM 826 N N . GLN A 1 104 ? 13.232 9.426 5.890 1.00 71.88 104 GLN A N 1
ATOM 827 C CA . GLN A 1 104 ? 13.500 10.565 5.013 1.00 71.88 104 GLN A CA 1
ATOM 828 C C . GLN A 1 104 ? 14.984 10.951 5.018 1.00 71.88 104 GLN A C 1
ATOM 830 O O . GLN A 1 104 ? 15.589 11.076 3.952 1.00 71.88 104 GLN A O 1
ATOM 835 N N . LEU A 1 105 ? 15.608 11.044 6.198 1.00 72.44 105 LEU A N 1
ATOM 836 C CA . LEU A 1 105 ? 17.049 11.269 6.334 1.00 72.44 105 LEU A CA 1
ATOM 837 C C . LEU A 1 105 ? 17.843 10.178 5.613 1.00 72.44 105 LEU A C 1
ATOM 839 O O . LEU A 1 105 ? 18.743 10.470 4.826 1.00 72.44 105 LEU A O 1
ATOM 843 N N . ARG A 1 106 ? 17.486 8.905 5.819 1.00 73.94 106 ARG A N 1
ATOM 844 C CA . ARG A 1 106 ? 18.156 7.792 5.136 1.00 73.94 106 ARG A CA 1
ATOM 845 C C . ARG A 1 106 ? 17.981 7.865 3.623 1.00 73.94 106 ARG A C 1
ATOM 847 O O . ARG A 1 106 ? 18.943 7.580 2.911 1.00 73.94 106 ARG A O 1
ATOM 854 N N . ASN A 1 107 ? 16.802 8.236 3.131 1.00 63.69 107 ASN A N 1
ATOM 855 C CA . ASN A 1 107 ? 16.540 8.395 1.704 1.00 63.69 107 ASN A CA 1
ATOM 856 C C . ASN A 1 107 ? 17.432 9.493 1.108 1.00 63.69 107 ASN A C 1
ATOM 858 O O . ASN A 1 107 ? 18.058 9.241 0.084 1.00 63.69 107 ASN A O 1
ATOM 862 N N . ILE A 1 108 ? 17.625 10.625 1.798 1.00 69.19 108 ILE A N 1
ATOM 863 C CA . ILE A 1 108 ? 18.562 11.687 1.377 1.00 69.19 108 ILE A CA 1
ATOM 864 C C . ILE A 1 108 ? 20.000 11.155 1.255 1.00 69.19 108 ILE A C 1
ATOM 866 O O . ILE A 1 108 ? 20.685 11.452 0.279 1.00 69.19 108 ILE A O 1
ATOM 870 N N . TYR A 1 109 ? 20.463 10.332 2.201 1.00 63.03 109 TYR A N 1
ATOM 871 C CA . TYR A 1 109 ? 21.821 9.766 2.157 1.00 63.03 109 TYR A CA 1
ATOM 872 C C . TYR A 1 109 ? 21.978 8.567 1.209 1.00 63.03 109 TYR A C 1
ATOM 874 O O . TYR A 1 109 ? 23.084 8.297 0.744 1.00 63.03 109 TYR A O 1
ATOM 882 N N . THR A 1 110 ? 20.902 7.837 0.903 1.00 61.12 110 THR A N 1
ATOM 883 C CA . THR A 1 110 ? 20.939 6.714 -0.052 1.00 61.12 110 THR 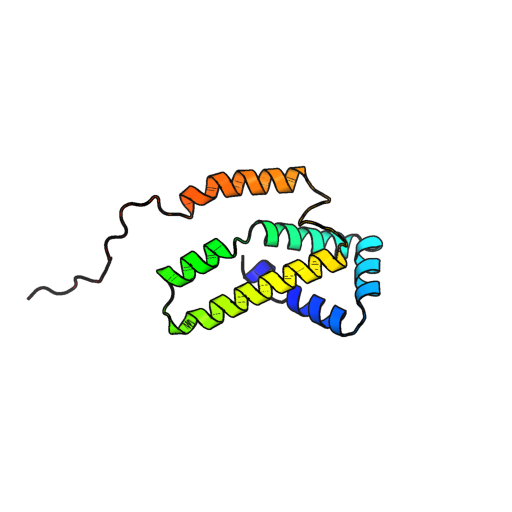A CA 1
ATOM 884 C C . THR A 1 110 ? 20.675 7.134 -1.490 1.00 61.12 110 THR A C 1
ATOM 886 O O . THR A 1 110 ? 21.107 6.422 -2.393 1.00 61.12 110 THR A O 1
ATOM 889 N N . ASP A 1 111 ? 20.039 8.280 -1.733 1.00 60.91 111 ASP A N 1
ATOM 890 C CA . ASP A 1 111 ? 19.869 8.854 -3.071 1.00 60.91 111 ASP A CA 1
ATOM 891 C C . ASP A 1 111 ? 21.211 8.989 -3.831 1.00 60.91 111 ASP A C 1
ATOM 893 O O . ASP A 1 111 ? 21.302 8.453 -4.933 1.00 60.91 111 ASP A O 1
ATOM 897 N N . PRO A 1 112 ? 22.316 9.528 -3.268 1.00 60.50 112 PRO A N 1
ATOM 898 C CA . PRO A 1 112 ? 23.608 9.583 -3.967 1.00 60.50 112 PRO A CA 1
ATOM 899 C C . PRO A 1 112 ? 24.314 8.226 -4.150 1.00 60.50 112 PRO A C 1
ATOM 901 O O . PRO A 1 112 ? 25.264 8.144 -4.922 1.00 60.50 112 PRO A O 1
ATOM 904 N N . LEU A 1 113 ? 23.888 7.161 -3.461 1.00 61.88 113 LEU A N 1
ATOM 905 C CA . LEU A 1 113 ? 24.365 5.789 -3.710 1.00 61.88 113 LEU A CA 1
ATOM 906 C C . LEU A 1 113 ? 23.544 5.105 -4.811 1.00 61.88 113 LEU A C 1
ATOM 908 O O . LEU A 1 113 ? 24.083 4.368 -5.633 1.00 61.88 113 LEU A O 1
ATOM 912 N N . LYS A 1 114 ? 22.231 5.350 -4.819 1.00 57.03 114 LYS A N 1
ATOM 913 C CA . LYS A 1 114 ? 21.278 4.847 -5.818 1.00 57.03 114 LYS A CA 1
ATOM 914 C C . LYS A 1 114 ? 21.423 5.567 -7.156 1.00 57.03 114 LYS A C 1
ATOM 916 O O . LYS A 1 114 ? 21.182 4.971 -8.204 1.00 57.03 114 LYS A O 1
ATOM 921 N N . ARG A 1 115 ? 21.808 6.839 -7.120 1.00 50.75 115 ARG A N 1
ATOM 922 C CA . ARG A 1 115 ? 22.172 7.657 -8.267 1.00 50.75 115 ARG A CA 1
ATOM 923 C C . ARG A 1 115 ? 23.680 7.512 -8.442 1.00 50.75 115 ARG A C 1
ATOM 925 O O . ARG A 1 115 ? 24.411 8.088 -7.644 1.00 50.75 115 ARG A O 1
ATOM 932 N N . PRO A 1 116 ? 24.191 6.781 -9.448 1.00 49.12 116 PRO A N 1
ATOM 933 C CA . PRO A 1 116 ? 25.615 6.849 -9.726 1.00 49.12 116 PRO A CA 1
AT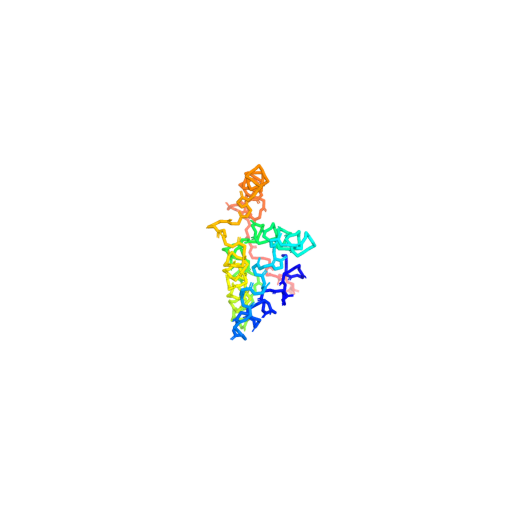OM 934 C C . PRO A 1 116 ? 25.928 8.319 -10.001 1.00 49.12 116 PRO A C 1
ATOM 936 O O . PRO A 1 116 ? 25.357 8.911 -10.922 1.00 49.12 116 PRO A O 1
ATOM 939 N N . ALA A 1 117 ? 26.752 8.924 -9.139 1.00 45.44 117 ALA A N 1
ATOM 940 C CA . ALA A 1 117 ? 27.234 10.285 -9.303 1.00 45.44 117 ALA A CA 1
ATOM 941 C C . ALA A 1 117 ? 27.618 10.473 -10.771 1.00 45.44 117 ALA A C 1
ATOM 943 O O . ALA A 1 117 ? 28.316 9.633 -11.335 1.00 45.44 117 ALA A O 1
ATOM 944 N N . GLY A 1 118 ? 27.089 11.520 -11.404 1.00 47.69 118 GLY A N 1
ATOM 945 C CA . GLY A 1 118 ? 27.268 11.788 -12.824 1.00 47.69 118 GLY A CA 1
ATOM 946 C C . GLY A 1 118 ? 28.742 11.831 -13.230 1.00 47.69 118 GLY A C 1
ATOM 947 O O . GLY A 1 118 ? 29.371 12.885 -13.209 1.00 47.69 118 GLY A O 1
ATOM 948 N N . ARG A 1 119 ? 29.281 10.667 -13.598 1.00 44.22 119 ARG A N 1
ATOM 949 C CA . ARG A 1 119 ? 30.429 10.399 -14.466 1.00 44.22 119 ARG A CA 1
ATOM 950 C C . ARG A 1 119 ? 30.640 8.886 -14.491 1.00 44.22 119 ARG A C 1
ATOM 952 O O . ARG A 1 119 ? 30.542 8.229 -13.469 1.00 44.22 119 ARG A O 1
ATOM 959 N N . THR A 1 120 ? 30.951 8.348 -15.666 1.00 46.97 120 THR A N 1
ATOM 960 C CA . THR A 1 120 ? 31.210 6.923 -15.960 1.00 46.97 120 THR A CA 1
ATOM 961 C C . THR A 1 120 ? 29.995 5.989 -16.029 1.00 46.97 120 THR A C 1
ATOM 963 O O . THR A 1 120 ? 29.909 4.980 -15.347 1.00 46.97 120 THR A O 1
ATOM 966 N N . ALA A 1 121 ? 29.101 6.249 -16.983 1.00 42.25 121 ALA A N 1
ATOM 967 C CA . ALA A 1 121 ? 28.497 5.155 -17.746 1.00 42.25 121 ALA A CA 1
ATOM 968 C C . ALA A 1 121 ? 28.974 5.289 -19.197 1.00 42.25 121 ALA A C 1
ATOM 970 O O . ALA A 1 121 ? 28.264 5.798 -20.059 1.00 42.25 121 ALA A O 1
ATOM 971 N N . ALA A 1 122 ? 30.233 4.914 -19.440 1.00 43.53 122 ALA A N 1
ATOM 972 C CA . ALA A 1 122 ? 30.650 4.546 -20.786 1.00 43.53 122 ALA A CA 1
ATOM 973 C C . ALA A 1 122 ? 29.889 3.262 -21.168 1.00 43.53 122 ALA A C 1
ATOM 975 O O . ALA A 1 122 ? 29.679 2.413 -20.295 1.00 43.53 122 ALA A O 1
ATOM 976 N N . PRO A 1 123 ? 29.445 3.106 -22.424 1.00 42.91 123 PRO A N 1
ATOM 977 C CA . PRO A 1 123 ? 28.680 1.939 -22.827 1.00 42.91 123 PRO A CA 1
ATOM 978 C C . PRO A 1 123 ? 29.571 0.701 -22.719 1.00 42.91 123 PRO A C 1
ATOM 980 O O . PRO A 1 123 ? 30.538 0.547 -23.462 1.00 42.91 123 PRO A O 1
ATOM 983 N N . PHE A 1 124 ? 29.236 -0.209 -21.805 1.00 45.25 124 PHE A N 1
ATOM 984 C CA . PHE A 1 124 ? 29.781 -1.563 -21.806 1.00 45.25 124 PHE A CA 1
ATOM 985 C C . PHE A 1 124 ? 29.064 -2.372 -22.899 1.00 45.25 124 PHE A C 1
ATOM 987 O O . PHE A 1 124 ? 28.366 -3.345 -22.637 1.00 45.25 124 PHE A O 1
ATOM 994 N N . THR A 1 125 ? 29.183 -1.930 -24.153 1.00 43.97 125 THR A N 1
ATOM 995 C CA . THR A 1 125 ? 28.828 -2.740 -25.318 1.00 43.97 125 THR A CA 1
ATOM 996 C C . THR A 1 125 ? 30.045 -3.577 -25.669 1.00 43.97 125 THR A C 1
ATOM 998 O O . THR A 1 125 ? 31.009 -3.078 -26.245 1.00 43.97 125 THR A O 1
ATOM 1001 N N . SER A 1 126 ? 30.004 -4.839 -25.248 1.00 41.00 126 SER A N 1
ATOM 1002 C CA . SER A 1 126 ? 30.673 -6.004 -25.839 1.00 41.00 126 SER A CA 1
ATOM 1003 C C . SER A 1 126 ? 31.564 -5.728 -27.068 1.00 41.00 126 SER A C 1
ATOM 1005 O O . SER A 1 126 ? 31.170 -5.960 -28.210 1.00 41.00 126 SER A O 1
ATOM 1007 N N . GLY A 1 127 ? 32.802 -5.294 -26.830 1.00 44.25 127 GLY A N 1
ATOM 1008 C CA . GLY A 1 127 ? 33.888 -5.324 -27.808 1.00 44.25 127 GLY A CA 1
ATOM 1009 C C . GLY A 1 127 ? 34.533 -6.707 -27.812 1.00 44.25 127 GLY A C 1
ATOM 1010 O O . GLY A 1 127 ? 35.568 -6.914 -27.187 1.00 44.25 127 GLY A O 1
ATOM 1011 N N . GLY A 1 128 ? 33.890 -7.667 -28.479 1.00 42.94 128 GLY A N 1
ATOM 1012 C CA . GLY A 1 128 ? 34.311 -9.065 -28.517 1.00 42.94 128 GLY A CA 1
ATOM 1013 C C . GLY A 1 128 ? 34.350 -9.646 -29.927 1.00 42.94 128 GLY A C 1
ATOM 1014 O O . GLY A 1 128 ? 33.536 -10.506 -30.234 1.00 42.94 128 GLY A O 1
ATOM 1015 N N . ARG A 1 129 ? 35.302 -9.207 -30.762 1.00 39.12 129 ARG A N 1
ATOM 1016 C CA . ARG A 1 129 ? 36.192 -10.075 -31.570 1.00 39.12 129 ARG A CA 1
ATOM 1017 C C . ARG A 1 129 ? 37.053 -9.249 -32.523 1.00 39.12 129 ARG A C 1
ATOM 1019 O O . ARG A 1 129 ? 36.571 -8.705 -33.509 1.00 39.12 129 ARG A O 1
ATOM 1026 N N . ARG A 1 130 ? 38.353 -9.243 -32.225 1.00 42.25 130 ARG A N 1
ATOM 1027 C CA . ARG A 1 130 ? 39.427 -9.022 -33.194 1.00 42.25 130 ARG A CA 1
ATOM 1028 C C . ARG A 1 130 ? 39.398 -10.145 -34.240 1.00 42.25 130 ARG A C 1
ATOM 1030 O O . ARG A 1 130 ? 39.311 -11.318 -33.867 1.00 42.25 130 ARG A O 1
ATOM 1037 N N . ARG A 1 131 ? 39.526 -9.782 -35.509 1.00 43.50 131 ARG A N 1
ATOM 1038 C CA . ARG A 1 131 ? 40.398 -10.468 -36.465 1.00 43.50 131 ARG A CA 1
ATOM 1039 C C . ARG A 1 131 ? 41.356 -9.427 -37.014 1.00 43.50 131 ARG A C 1
ATOM 1041 O O . ARG A 1 131 ? 40.905 -8.269 -37.143 1.00 43.50 131 ARG A O 1
#

Organism: Raoultella planticola (NCBI:txid575)